Protein AF-F3GPY5-F1 (afdb_monomer_lite)

Structure (mmCIF, N/CA/C/O backbone):
data_AF-F3GPY5-F1
#
_entry.id   AF-F3GPY5-F1
#
loop_
_atom_site.group_PDB
_atom_site.id
_atom_site.type_symbol
_atom_site.label_atom_id
_atom_site.label_alt_id
_atom_site.label_comp_id
_atom_site.label_asym_id
_atom_site.label_entity_id
_atom_site.label_seq_id
_atom_site.pdbx_PDB_ins_code
_atom_site.Cartn_x
_atom_site.Cartn_y
_atom_site.Cartn_z
_atom_site.occupancy
_atom_site.B_iso_or_equiv
_atom_site.auth_seq_id
_atom_site.auth_comp_id
_atom_site.auth_asym_id
_atom_site.auth_atom_id
_atom_site.pdbx_PDB_model_num
ATOM 1 N N . ILE A 1 1 ? 13.974 3.585 -16.116 1.00 82.00 1 ILE A N 1
ATOM 2 C CA . ILE A 1 1 ? 13.666 2.774 -14.914 1.00 82.00 1 ILE A CA 1
ATOM 3 C C . ILE A 1 1 ? 12.286 2.187 -15.137 1.00 82.00 1 ILE A C 1
ATOM 5 O O . ILE A 1 1 ? 11.388 2.952 -15.465 1.00 82.00 1 ILE A O 1
ATOM 9 N N . ASP A 1 2 ? 12.131 0.870 -15.037 1.00 95.88 2 ASP A N 1
ATOM 10 C CA . ASP A 1 2 ? 10.804 0.251 -15.066 1.00 95.88 2 ASP A CA 1
ATOM 11 C C . ASP A 1 2 ? 10.106 0.495 -13.721 1.00 95.88 2 ASP A C 1
ATOM 13 O O . ASP A 1 2 ? 10.540 -0.012 -12.686 1.00 95.88 2 ASP A O 1
ATOM 17 N N . GLY A 1 3 ? 9.053 1.314 -13.740 1.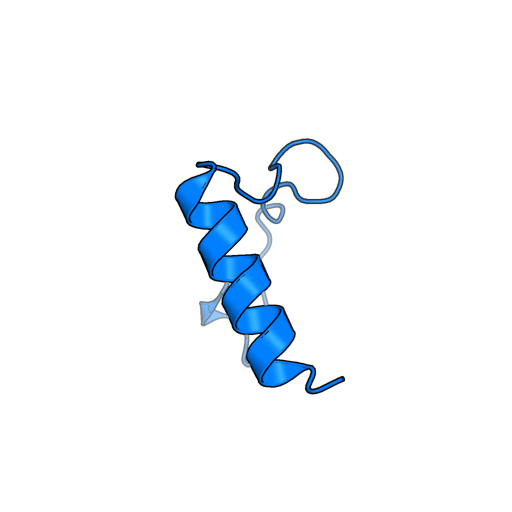00 98.31 3 GLY A N 1
ATOM 18 C CA . GLY A 1 3 ? 8.310 1.697 -12.542 1.00 98.31 3 GLY A CA 1
ATOM 19 C C . GLY A 1 3 ? 7.512 0.550 -11.926 1.00 98.31 3 GLY A C 1
ATOM 20 O O . GLY A 1 3 ? 7.332 0.540 -10.712 1.00 98.31 3 GLY A O 1
ATOM 21 N N . VAL A 1 4 ? 7.077 -0.432 -12.723 1.00 98.44 4 VAL A N 1
ATOM 22 C CA . VAL A 1 4 ? 6.318 -1.583 -12.216 1.00 98.44 4 VAL A CA 1
ATOM 23 C C . VAL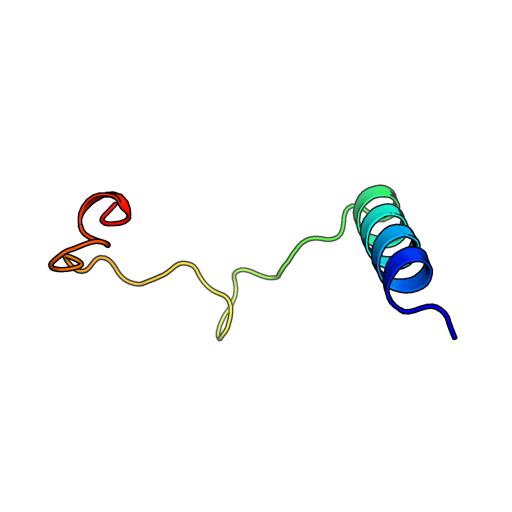 A 1 4 ? 7.249 -2.483 -11.417 1.00 98.44 4 VAL A C 1
ATOM 25 O O . VAL A 1 4 ? 7.007 -2.717 -10.234 1.00 98.44 4 VAL A O 1
ATOM 28 N N . ALA A 1 5 ? 8.359 -2.914 -12.023 1.00 98.56 5 ALA A N 1
ATOM 29 C CA . ALA A 1 5 ? 9.353 -3.730 -11.332 1.00 98.56 5 ALA A CA 1
ATOM 30 C C . ALA A 1 5 ? 9.934 -3.010 -10.103 1.00 98.56 5 ALA A C 1
ATOM 32 O O . ALA A 1 5 ? 10.088 -3.620 -9.044 1.00 98.56 5 ALA A O 1
ATOM 33 N N . ALA A 1 6 ? 10.204 -1.704 -10.208 1.00 98.56 6 ALA A N 1
ATOM 34 C CA . ALA A 1 6 ? 10.703 -0.914 -9.086 1.00 98.56 6 ALA A CA 1
ATOM 35 C C . ALA A 1 6 ? 9.694 -0.828 -7.925 1.00 98.56 6 ALA A C 1
ATOM 37 O O . ALA A 1 6 ? 10.079 -1.031 -6.774 1.00 98.56 6 ALA A O 1
ATOM 38 N N . ALA A 1 7 ? 8.411 -0.570 -8.204 1.00 98.50 7 ALA A N 1
ATOM 39 C CA . ALA A 1 7 ? 7.375 -0.495 -7.173 1.00 98.50 7 ALA A CA 1
ATOM 40 C C . ALA A 1 7 ? 7.152 -1.846 -6.479 1.00 98.50 7 ALA A C 1
ATOM 42 O O . ALA A 1 7 ? 6.984 -1.881 -5.261 1.00 98.50 7 ALA A O 1
ATOM 43 N N . VAL A 1 8 ? 7.215 -2.952 -7.231 1.00 98.44 8 VAL A N 1
ATOM 44 C CA . VAL A 1 8 ? 7.138 -4.309 -6.666 1.00 98.44 8 VAL A CA 1
ATOM 45 C C . VAL A 1 8 ? 8.285 -4.542 -5.685 1.00 98.44 8 VAL A C 1
ATOM 47 O O . VAL A 1 8 ? 8.037 -4.922 -4.543 1.00 98.44 8 VAL A O 1
ATOM 50 N N . LYS A 1 9 ? 9.528 -4.231 -6.074 1.00 98.31 9 LYS 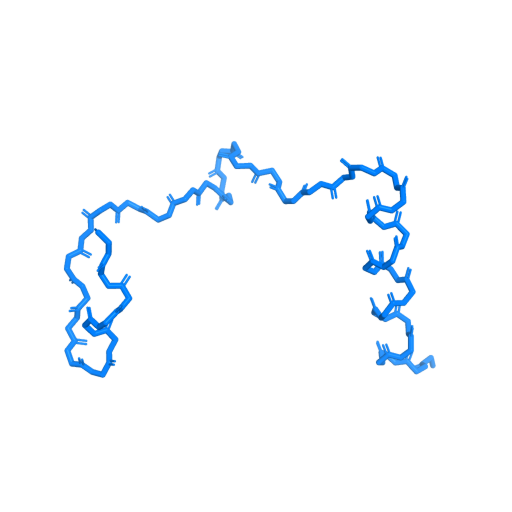A N 1
ATOM 51 C CA . LYS A 1 9 ? 10.685 -4.398 -5.181 1.00 98.31 9 LYS A CA 1
ATOM 52 C C . LYS A 1 9 ? 10.644 -3.494 -3.955 1.00 98.31 9 LYS A C 1
ATOM 54 O O . LYS A 1 9 ? 11.049 -3.924 -2.875 1.00 98.31 9 LYS A O 1
ATOM 59 N N . LEU A 1 10 ? 10.120 -2.278 -4.085 1.00 98.38 10 LEU A N 1
ATOM 60 C CA . LEU A 1 10 ? 9.923 -1.389 -2.943 1.00 98.38 10 LEU A CA 1
ATOM 61 C C . LEU A 1 10 ? 8.881 -1.949 -1.965 1.00 98.38 10 LEU A C 1
ATOM 63 O O . LEU A 1 10 ? 9.122 -1.949 -0.761 1.00 98.38 10 LEU A O 1
ATOM 67 N N . ALA A 1 11 ? 7.748 -2.443 -2.472 1.00 98.38 11 ALA A N 1
ATOM 68 C CA . ALA A 1 11 ? 6.704 -3.036 -1.641 1.00 98.38 11 ALA A CA 1
ATOM 69 C C . ALA A 1 11 ? 7.210 -4.276 -0.886 1.00 98.38 11 ALA A C 1
ATOM 71 O O . ALA A 1 11 ? 6.994 -4.371 0.319 1.00 98.38 11 ALA A O 1
ATOM 72 N N . GLU A 1 12 ? 7.935 -5.175 -1.562 1.00 98.62 12 GLU A N 1
ATOM 73 C CA . GLU A 1 12 ? 8.588 -6.335 -0.932 1.00 98.62 12 GLU A CA 1
ATOM 74 C C . GLU A 1 12 ? 9.556 -5.896 0.177 1.00 98.62 12 GLU A C 1
ATOM 76 O O . GLU A 1 12 ? 9.453 -6.359 1.309 1.00 98.62 12 GLU A O 1
ATOM 81 N N . SER A 1 13 ? 10.424 -4.920 -0.110 1.00 98.75 13 SER A N 1
ATOM 82 C CA . SER A 1 13 ? 11.399 -4.406 0.863 1.00 98.75 13 SER A CA 1
ATOM 83 C C . SER A 1 13 ? 10.738 -3.821 2.118 1.00 98.75 13 SER A C 1
ATOM 85 O O . SER A 1 13 ? 11.241 -4.001 3.223 1.00 98.75 13 SER A O 1
ATOM 87 N N . LEU A 1 14 ? 9.610 -3.115 1.974 1.00 98.62 14 LEU A N 1
ATOM 88 C CA . LEU A 1 14 ? 8.863 -2.578 3.118 1.00 98.62 14 LEU A CA 1
ATOM 89 C C . LEU A 1 14 ? 8.272 -3.693 3.987 1.00 98.62 14 LEU A C 1
ATOM 91 O O . LEU A 1 14 ? 8.316 -3.590 5.212 1.00 98.62 14 LEU A O 1
ATOM 95 N N . VAL A 1 15 ? 7.760 -4.756 3.361 1.00 98.31 15 VAL A N 1
ATOM 96 C CA . VAL A 1 15 ? 7.226 -5.928 4.067 1.00 98.31 15 VAL A CA 1
ATOM 97 C C . VAL A 1 15 ? 8.335 -6.656 4.828 1.00 98.31 15 VAL A C 1
ATOM 99 O O . VAL A 1 15 ? 8.150 -6.941 6.010 1.00 98.31 15 VAL A O 1
ATOM 102 N N . ASP A 1 16 ? 9.496 -6.880 4.209 1.00 98.62 16 ASP A N 1
ATOM 103 C CA . ASP A 1 16 ? 10.646 -7.537 4.851 1.00 98.62 16 ASP A CA 1
ATOM 104 C C . ASP A 1 16 ? 11.176 -6.744 6.057 1.00 98.62 16 ASP A C 1
ATOM 106 O O . ASP A 1 16 ? 11.620 -7.318 7.052 1.00 98.62 16 ASP A O 1
ATOM 110 N N . LEU A 1 17 ? 11.085 -5.411 6.002 1.00 98.56 17 LEU A N 1
ATOM 111 C CA . LEU A 1 17 ? 11.433 -4.515 7.109 1.00 98.56 17 LEU A CA 1
ATOM 112 C C . LEU A 1 17 ? 10.333 -4.400 8.180 1.00 98.56 17 LEU A C 1
ATOM 114 O O . LEU A 1 17 ? 10.523 -3.694 9.170 1.00 98.56 17 LEU A O 1
ATOM 118 N N . GLY A 1 18 ? 9.175 -5.042 7.994 1.00 98.12 18 GLY A N 1
ATOM 119 C CA . GLY A 1 18 ? 8.026 -4.927 8.897 1.00 98.12 18 GLY A CA 1
ATOM 120 C C . GLY A 1 18 ? 7.400 -3.528 8.924 1.00 98.12 18 GLY A C 1
ATOM 121 O O . GLY A 1 18 ? 6.751 -3.155 9.901 1.00 98.12 18 GLY A O 1
ATOM 122 N N . MET A 1 19 ? 7.612 -2.731 7.875 1.00 98.06 19 MET A N 1
ATOM 123 C CA . MET A 1 19 ? 7.121 -1.360 7.778 1.00 98.06 19 MET A CA 1
ATOM 124 C C . MET A 1 19 ? 5.744 -1.316 7.121 1.00 98.06 19 MET A C 1
ATOM 126 O O . MET A 1 19 ? 5.467 -2.000 6.137 1.00 98.06 19 MET A O 1
ATOM 130 N N . THR A 1 20 ? 4.875 -0.453 7.644 1.00 97.31 20 THR A N 1
ATOM 131 C CA . THR A 1 20 ? 3.530 -0.226 7.104 1.00 97.31 20 THR A CA 1
ATOM 132 C C . THR A 1 20 ? 3.237 1.267 7.012 1.00 97.31 20 THR A C 1
ATOM 134 O O . THR A 1 20 ? 3.982 2.103 7.529 1.00 97.31 20 THR A O 1
ATOM 137 N N . THR A 1 21 ? 2.148 1.627 6.333 1.00 97.25 21 THR A N 1
ATOM 138 C CA . THR A 1 21 ? 1.679 3.012 6.310 1.00 97.25 21 THR A CA 1
ATOM 139 C C . THR A 1 21 ? 1.313 3.462 7.722 1.00 97.25 21 THR A C 1
ATOM 141 O O . THR A 1 21 ? 0.432 2.874 8.350 1.00 97.25 21 THR A O 1
ATOM 144 N N . SER A 1 22 ? 1.956 4.529 8.203 1.00 97.12 22 SER A N 1
ATOM 145 C CA . SER A 1 22 ? 1.625 5.136 9.494 1.00 97.12 22 SER A CA 1
ATOM 146 C C . SER A 1 22 ? 0.146 5.513 9.547 1.00 97.12 22 SER A C 1
ATOM 148 O O . SER A 1 22 ? -0.356 6.184 8.649 1.00 97.12 22 SER A O 1
ATOM 150 N N . LYS A 1 23 ? -0.543 5.116 10.619 1.00 96.81 23 LYS A N 1
ATOM 151 C CA . LYS A 1 23 ? -1.933 5.513 10.904 1.00 96.81 23 LYS A CA 1
ATOM 152 C C . LYS A 1 23 ? -2.032 6.696 11.861 1.00 96.81 23 LYS A C 1
ATOM 154 O O . LYS A 1 23 ? -3.097 6.985 12.397 1.00 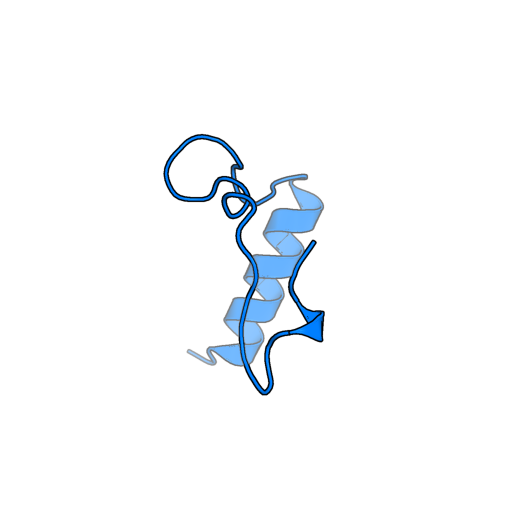96.81 23 LYS A O 1
ATOM 159 N N . HIS A 1 24 ? -0.918 7.395 12.053 1.00 96.31 24 HIS A N 1
ATOM 160 C CA . HIS A 1 24 ? -0.850 8.612 12.842 1.00 96.31 24 HIS A CA 1
ATOM 161 C C . HIS A 1 24 ? -0.901 9.837 11.921 1.00 96.31 24 HIS A C 1
ATOM 163 O O . HIS A 1 24 ? -0.072 9.970 11.023 1.00 96.31 24 HIS A O 1
ATOM 169 N N . GLY A 1 25 ? -1.856 10.738 12.169 1.00 94.69 25 GLY A N 1
ATOM 170 C CA . GLY A 1 25 ? -1.992 12.000 11.438 1.00 94.69 25 GLY A CA 1
ATOM 171 C C . GLY A 1 25 ? -2.625 11.825 10.059 1.00 94.69 25 GLY A C 1
ATOM 172 O O . GLY A 1 25 ? -3.705 11.252 9.936 1.00 94.69 25 GLY A O 1
ATOM 173 N N . ASP A 1 26 ? -1.951 12.321 9.027 1.00 96.00 26 ASP A N 1
ATOM 174 C CA . ASP A 1 26 ? -2.521 12.516 7.685 1.00 96.00 26 ASP A CA 1
ATOM 175 C C . ASP A 1 26 ? -2.982 11.225 6.990 1.00 96.00 26 ASP A C 1
ATOM 177 O O . ASP A 1 26 ? -3.853 11.261 6.123 1.00 96.00 26 ASP A O 1
ATOM 181 N N . LEU A 1 27 ? -2.412 10.077 7.369 1.00 96.25 27 LEU A N 1
ATOM 182 C CA . LEU A 1 27 ? -2.721 8.759 6.801 1.00 96.25 27 LEU A CA 1
ATOM 183 C C . LEU A 1 27 ? -3.516 7.861 7.767 1.00 96.25 27 LEU A C 1
ATOM 185 O O . LEU A 1 27 ? -3.607 6.644 7.562 1.00 96.25 27 LEU A O 1
ATOM 189 N N . ALA A 1 28 ? -4.101 8.457 8.813 1.00 96.25 28 ALA A N 1
ATOM 190 C CA . ALA A 1 28 ? -5.040 7.789 9.705 1.00 96.25 28 ALA A CA 1
ATOM 191 C C . ALA A 1 28 ? -6.240 7.215 8.940 1.00 96.25 28 ALA A C 1
ATOM 193 O O . ALA A 1 28 ? -6.513 7.554 7.784 1.00 96.25 28 ALA A O 1
ATOM 194 N N . ASP A 1 29 ? -6.963 6.310 9.590 1.00 93.00 29 ASP A N 1
ATOM 195 C CA . ASP A 1 29 ? -8.147 5.735 8.972 1.00 93.00 29 ASP A CA 1
ATOM 196 C C . ASP A 1 29 ? -9.229 6.798 8.715 1.00 93.00 29 ASP A C 1
ATOM 198 O O . ASP A 1 29 ? -9.332 7.782 9.458 1.00 93.00 29 ASP A O 1
ATOM 202 N N . PRO A 1 30 ? -10.042 6.628 7.655 1.00 92.56 30 PRO A N 1
ATOM 203 C CA . PRO A 1 30 ? -11.097 7.578 7.341 1.00 92.56 30 PRO A CA 1
ATOM 204 C C . PRO A 1 30 ? -12.066 7.769 8.513 1.00 92.56 30 PRO A C 1
ATOM 206 O O . PRO A 1 30 ? -12.494 6.805 9.146 1.00 92.56 30 PRO A O 1
ATOM 209 N N . ILE A 1 31 ? -12.475 9.017 8.749 1.00 90.81 31 ILE A N 1
ATOM 210 C CA . ILE A 1 31 ? -13.529 9.335 9.720 1.00 90.81 31 ILE A CA 1
ATOM 211 C C . ILE A 1 31 ? -14.838 8.672 9.272 1.00 90.81 31 ILE A C 1
ATOM 213 O O . ILE A 1 31 ? -15.205 8.752 8.095 1.00 90.81 31 ILE A O 1
ATOM 217 N N . GLY A 1 32 ? -15.557 8.071 10.224 1.00 91.56 32 GLY A N 1
ATOM 218 C CA . GLY A 1 32 ? -16.851 7.437 9.990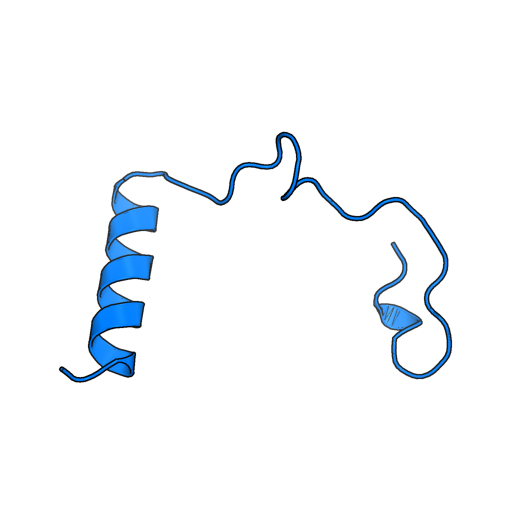 1.00 91.56 32 GLY A CA 1
ATOM 219 C C . GLY A 1 32 ? -17.871 8.421 9.418 1.00 91.56 32 GLY A C 1
ATOM 220 O O . GLY A 1 32 ? -18.349 9.320 10.109 1.00 91.56 32 GLY A O 1
ATOM 221 N N . LYS A 1 33 ? -18.198 8.253 8.135 1.00 92.06 33 LYS A N 1
ATOM 222 C CA . LYS A 1 33 ? -19.269 8.976 7.446 1.00 92.06 33 LYS A CA 1
ATOM 223 C C . LYS A 1 33 ? -19.870 8.095 6.349 1.00 92.06 33 LYS A C 1
ATOM 225 O O . LYS A 1 33 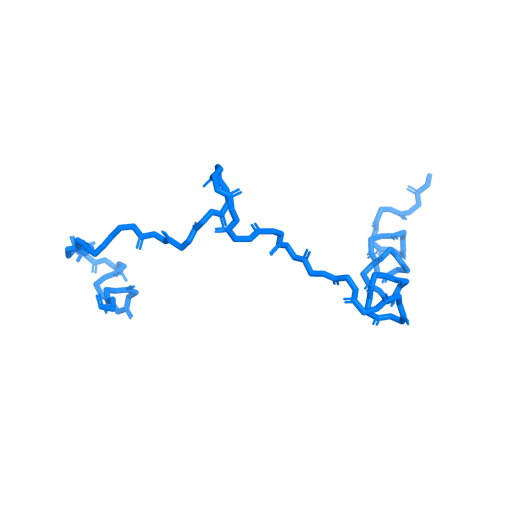? -19.127 7.364 5.693 1.00 92.06 33 LYS A O 1
ATOM 230 N N . PRO A 1 34 ? -21.184 8.186 6.091 1.00 92.19 34 PRO A N 1
ATOM 231 C CA . PRO A 1 34 ? -21.801 7.401 5.033 1.00 92.19 34 PRO A CA 1
ATOM 232 C C . PRO A 1 34 ? -21.330 7.888 3.657 1.00 92.19 34 PRO A C 1
ATOM 234 O O . PRO A 1 34 ? -21.515 9.055 3.293 1.00 92.19 34 PRO A O 1
ATOM 237 N N . PHE A 1 35 ? -20.759 6.982 2.865 1.00 94.56 35 PHE A N 1
ATOM 238 C CA . PHE A 1 35 ? -20.528 7.211 1.443 1.00 94.56 35 PHE A CA 1
ATOM 239 C C . PHE A 1 35 ? -21.843 7.021 0.676 1.00 94.56 35 PHE A C 1
ATOM 241 O O . PHE A 1 35 ? -22.670 6.175 1.012 1.00 94.56 35 PHE A O 1
ATOM 248 N N . LYS A 1 36 ? -22.055 7.816 -0.377 1.00 95.25 36 LYS A N 1
ATOM 249 C CA . LYS A 1 36 ? -23.276 7.769 -1.199 1.00 95.25 36 LYS A CA 1
ATOM 250 C C . LYS A 1 36 ? -23.006 7.146 -2.570 1.00 95.25 36 LYS A C 1
ATOM 252 O O . LYS A 1 36 ? -21.884 7.180 -3.079 1.00 95.25 36 LYS A O 1
ATOM 257 N N . GLY A 1 37 ? -24.060 6.623 -3.196 1.00 95.69 37 GLY A N 1
ATOM 258 C CA . GLY A 1 37 ? -24.015 6.088 -4.559 1.00 95.69 37 GLY A CA 1
ATOM 259 C C . GLY A 1 37 ? -23.162 4.824 -4.670 1.00 95.69 37 GLY A C 1
ATOM 260 O O . GLY A 1 37 ? -23.240 3.942 -3.818 1.00 95.69 37 GLY A O 1
ATOM 261 N N . ARG A 1 38 ? -22.326 4.740 -5.714 1.00 96.44 38 ARG A N 1
ATOM 262 C CA . ARG A 1 38 ? -21.506 3.550 -6.006 1.00 96.44 38 ARG A CA 1
ATOM 263 C C . ARG A 1 38 ? -20.568 3.171 -4.860 1.00 96.44 38 ARG A C 1
ATOM 265 O O . ARG A 1 38 ? -20.224 2.009 -4.767 1.00 96.44 38 ARG A O 1
ATOM 272 N N . PHE A 1 39 ? -20.180 4.106 -3.996 1.00 95.12 39 PHE A N 1
ATOM 273 C CA . PHE A 1 39 ? -19.252 3.855 -2.889 1.00 95.12 39 PHE A CA 1
ATOM 274 C C . PHE A 1 39 ? -19.942 3.504 -1.572 1.00 95.12 39 PHE A C 1
ATOM 276 O O . PHE A 1 39 ? -19.256 3.352 -0.570 1.00 95.12 39 PHE A O 1
ATOM 283 N N . ALA A 1 40 ? -21.273 3.358 -1.546 1.00 94.50 40 ALA A N 1
ATOM 284 C CA . ALA A 1 40 ? -21.998 3.021 -0.321 1.00 94.50 40 ALA A CA 1
ATOM 285 C C . ALA A 1 40 ? -21.432 1.766 0.372 1.00 94.50 40 ALA A C 1
ATOM 287 O O . ALA A 1 40 ? -21.347 1.750 1.597 1.00 94.50 40 ALA A O 1
ATOM 288 N N . TYR A 1 41 ? -20.947 0.785 -0.403 1.00 92.94 41 TYR A N 1
ATOM 289 C CA . TYR A 1 41 ? -20.311 -0.444 0.097 1.00 92.94 41 TYR A CA 1
ATOM 290 C C . TYR A 1 41 ? -18.969 -0.230 0.823 1.00 92.94 41 TYR A C 1
ATOM 292 O O . TYR A 1 41 ? -18.477 -1.150 1.468 1.00 92.94 41 TYR A O 1
ATOM 300 N N . LEU A 1 42 ? -18.363 0.955 0.710 1.00 93.00 42 LEU A N 1
ATOM 301 C CA . LEU A 1 42 ? -17.144 1.336 1.430 1.00 93.00 42 LEU A CA 1
ATOM 302 C C . LEU A 1 42 ? -17.442 2.044 2.758 1.00 93.00 42 LEU A C 1
ATOM 304 O O . LEU A 1 42 ? -16.508 2.379 3.484 1.00 93.00 42 LEU A O 1
ATOM 308 N N . SER A 1 43 ? -18.718 2.292 3.076 1.00 87.12 43 SER A N 1
ATOM 309 C CA . SER A 1 43 ? -19.104 2.818 4.388 1.00 87.12 43 SER A CA 1
ATOM 310 C C . SER A 1 43 ? -18.874 1.722 5.424 1.00 87.12 43 SER A C 1
ATOM 312 O O . SER A 1 43 ? -19.511 0.673 5.348 1.00 87.12 43 SER A O 1
ATOM 314 N N . ARG A 1 44 ? -17.933 1.956 6.341 1.00 70.00 44 ARG A N 1
ATOM 315 C CA . ARG A 1 44 ? -17.737 1.164 7.559 1.00 70.00 44 ARG A CA 1
ATOM 316 C C . ARG A 1 44 ? -18.402 1.857 8.734 1.00 70.00 44 ARG A C 1
ATOM 318 O O . ARG A 1 44 ? -18.354 3.109 8.762 1.00 70.00 44 ARG A O 1
#

Foldseek 3Di:
DPPVVVVVVVVVVCVVVVHDPDLPPPNNDDDQDQDDDPCNVVRD

Secondary structure (DSSP, 8-state):
--HHHHHHHHHHHHHHTT-----SGGGSPPP-----GGGGGG--

Sequence (44 aa):
IDGVAAAVKLAESLVDLGMTTSKHGDLADPIGKPFKGRFAYLSR

pLDDT: mean 95.14, std 5.11, range [70.0, 98.75]

Organism: NCBI:txid629263

Radius of gyration: 15.75 Å; chains: 1; bounding box: 38×20×28 Å

InterPro domains:
  IPR053714 Isomerization and Racemization Enzyme Superfamily [G3DSA:3.40.50.12500] (1-44)